Protein AF-A0A843WAW4-F1 (afdb_monomer)

Foldseek 3Di:
DDPPPDLDDDDPPVVVVQVVCVLVVHDDDPVVVVNVVVVVCVVVVPDDPDDDDDPDDDDDDDCPPVSVVVSVCCVVRDD

Nearest PDB structures (foldseek):
  8ec0-assembly1_g  TM=2.383E-01  e=5.296E+00  Saccharomyces cerevisiae

Solvent-accessible surface area (backbone atoms only — not comparable to full-atom values): 5375 Å² total; per-residue (Å²): 134,83,82,76,76,81,81,78,76,92,58,82,78,51,58,62,52,53,51,54,38,44,76,70,74,41,83,75,54,73,68,57,50,49,54,53,51,54,55,51,46,57,57,59,71,75,54,60,100,75,73,91,81,72,85,90,76,86,88,79,79,92,58,92,83,42,59,70,60,52,55,49,48,37,67,75,73,54,127

Mean predicted aligned error: 8.1 Å

Structure (mmCIF, N/CA/C/O backbone):
data_AF-A0A843WAW4-F1
#
_entry.id   AF-A0A843WAW4-F1
#
loop_
_atom_site.group_PDB
_atom_site.id
_atom_site.type_symbol
_atom_site.label_atom_id
_atom_site.label_alt_id
_atom_site.label_comp_id
_atom_site.label_asym_id
_atom_site.label_entity_id
_atom_site.label_seq_id
_atom_site.pdbx_PDB_ins_code
_atom_site.Cartn_x
_atom_site.Cartn_y
_atom_site.Cartn_z
_atom_site.occupancy
_atom_site.B_iso_or_equiv
_atom_site.auth_seq_id
_atom_site.auth_comp_id
_atom_site.auth_asym_id
_atom_site.auth_atom_id
_atom_site.pdbx_PDB_model_num
ATOM 1 N N . MET A 1 1 ? 17.769 -1.215 24.348 1.00 37.12 1 MET A N 1
ATOM 2 C CA . MET A 1 1 ? 16.866 -2.332 24.682 1.00 37.12 1 MET A CA 1
ATOM 3 C C . MET A 1 1 ? 15.624 -2.120 23.842 1.00 37.12 1 MET A C 1
ATOM 5 O O . MET A 1 1 ? 14.732 -1.391 24.249 1.00 37.12 1 MET A O 1
ATOM 9 N N . SER A 1 2 ? 15.670 -2.584 22.594 1.00 37.72 2 SER A N 1
ATOM 10 C CA . SER A 1 2 ? 14.568 -2.418 21.650 1.00 37.72 2 SER A CA 1
ATOM 11 C C . SER A 1 2 ? 13.480 -3.391 22.073 1.00 37.72 2 SER A C 1
ATOM 13 O O . SER A 1 2 ? 13.701 -4.600 22.039 1.00 37.72 2 SER A O 1
ATOM 15 N N . VAL A 1 3 ? 12.362 -2.866 22.562 1.00 48.22 3 VAL A N 1
ATOM 16 C CA . VAL A 1 3 ? 11.154 -3.665 22.742 1.00 48.22 3 VAL A CA 1
ATOM 17 C C . VAL A 1 3 ? 10.697 -4.053 21.340 1.00 48.22 3 VAL A C 1
ATOM 19 O O . VAL A 1 3 ? 10.289 -3.205 20.553 1.00 48.22 3 VAL A O 1
ATOM 22 N N . VAL A 1 4 ? 10.926 -5.311 20.975 1.00 54.38 4 VAL A N 1
ATOM 23 C CA . VAL A 1 4 ? 10.268 -5.902 19.815 1.00 54.38 4 VAL A CA 1
ATOM 24 C C . VAL A 1 4 ? 8.887 -6.283 20.328 1.00 54.38 4 VAL A C 1
ATOM 26 O O . VAL A 1 4 ? 8.761 -7.157 21.187 1.00 54.38 4 VAL A O 1
ATOM 29 N N . ASP A 1 5 ? 7.871 -5.524 19.927 1.00 49.50 5 ASP A N 1
ATOM 30 C CA . ASP A 1 5 ? 6.492 -5.915 20.190 1.00 49.50 5 ASP A CA 1
ATOM 31 C C . ASP A 1 5 ? 6.257 -7.276 19.497 1.00 49.50 5 ASP A C 1
ATOM 33 O O . ASP A 1 5 ? 6.748 -7.492 18.385 1.00 49.50 5 ASP A O 1
ATOM 37 N N . PRO A 1 6 ? 5.592 -8.243 20.153 1.00 51.97 6 PRO A N 1
ATOM 38 C CA . PRO A 1 6 ? 5.393 -9.569 19.585 1.00 51.97 6 PRO A CA 1
ATOM 39 C C . PRO A 1 6 ? 4.461 -9.477 18.370 1.00 51.97 6 PRO A C 1
ATOM 41 O O . PRO A 1 6 ? 3.301 -9.094 18.508 1.00 51.97 6 PRO A O 1
ATOM 44 N N . VAL A 1 7 ? 4.968 -9.850 17.192 1.00 54.56 7 VAL A N 1
ATOM 45 C CA . VAL A 1 7 ? 4.194 -9.947 15.945 1.00 54.56 7 VAL A CA 1
ATOM 46 C C . VAL A 1 7 ? 3.122 -11.034 16.119 1.00 54.56 7 VAL A C 1
ATOM 48 O O . VAL A 1 7 ? 3.478 -12.199 16.328 1.00 54.56 7 VAL A O 1
ATOM 51 N N . PRO A 1 8 ? 1.814 -10.704 16.079 1.00 55.31 8 PRO A N 1
ATOM 52 C CA . PRO A 1 8 ? 0.765 -11.704 16.189 1.00 55.31 8 PRO A CA 1
ATOM 53 C C . PRO A 1 8 ? 0.725 -12.559 14.924 1.00 55.31 8 PRO A C 1
ATOM 55 O O . PRO A 1 8 ? 0.731 -12.053 13.802 1.00 55.31 8 PRO A O 1
ATOM 58 N N . SER A 1 9 ? 0.668 -13.867 15.150 1.00 50.59 9 SER A N 1
ATOM 59 C CA . SER A 1 9 ? 0.633 -14.933 14.159 1.00 50.59 9 SER A CA 1
ATOM 60 C C . SER A 1 9 ? -0.394 -14.711 13.047 1.00 50.59 9 SER A C 1
ATOM 62 O O . SER A 1 9 ? -1.580 -14.501 13.310 1.00 50.59 9 SER A O 1
ATOM 64 N N . ASP A 1 10 ? 0.104 -14.836 11.821 1.00 58.66 10 ASP A N 1
ATOM 65 C CA . ASP A 1 10 ? -0.562 -15.226 10.579 1.00 58.66 10 ASP A CA 1
ATOM 66 C C . ASP A 1 10 ? -2.098 -15.340 10.646 1.00 58.66 10 ASP A C 1
ATOM 68 O O . ASP A 1 10 ? -2.684 -16.399 10.867 1.00 58.66 10 ASP A O 1
ATOM 72 N N . SER A 1 11 ? -2.754 -14.191 10.491 1.00 51.19 11 SER A N 1
ATOM 73 C CA . SER A 1 11 ? -4.204 -14.071 10.356 1.00 51.19 11 SER A CA 1
ATOM 74 C C . SER A 1 11 ? -4.492 -13.475 8.987 1.00 51.19 11 SER A C 1
ATOM 76 O O . SER A 1 11 ? -4.823 -12.297 8.863 1.00 51.19 11 SER A O 1
ATOM 78 N N . HIS A 1 12 ? -4.360 -14.289 7.939 1.00 52.69 12 HIS A N 1
ATOM 79 C CA . HIS A 1 12 ? -4.841 -13.934 6.599 1.00 52.69 12 HIS A CA 1
ATOM 80 C C . HIS A 1 12 ? -6.344 -13.563 6.590 1.00 52.69 12 HIS A C 1
ATOM 82 O O . HIS A 1 12 ? -6.803 -12.926 5.652 1.00 52.69 12 HIS A O 1
ATOM 88 N N . GLY A 1 13 ? -7.097 -13.901 7.647 1.00 55.00 13 GLY A N 1
ATOM 89 C CA . GLY A 1 13 ? -8.531 -13.626 7.784 1.00 55.00 13 GLY A CA 1
ATOM 90 C C . GLY A 1 13 ? -8.945 -12.216 8.230 1.00 55.00 13 GLY A C 1
ATOM 91 O O . GLY A 1 13 ? -10.138 -11.956 8.237 1.00 55.00 13 GLY A O 1
ATOM 92 N N . ASP A 1 14 ? -8.021 -11.317 8.587 1.00 77.31 14 ASP A N 1
ATOM 93 C CA . ASP A 1 14 ? -8.359 -9.954 9.059 1.00 77.31 14 ASP A CA 1
ATOM 94 C C . ASP A 1 14 ? -8.241 -8.894 7.942 1.00 77.31 14 ASP A C 1
ATOM 96 O O . ASP A 1 14 ?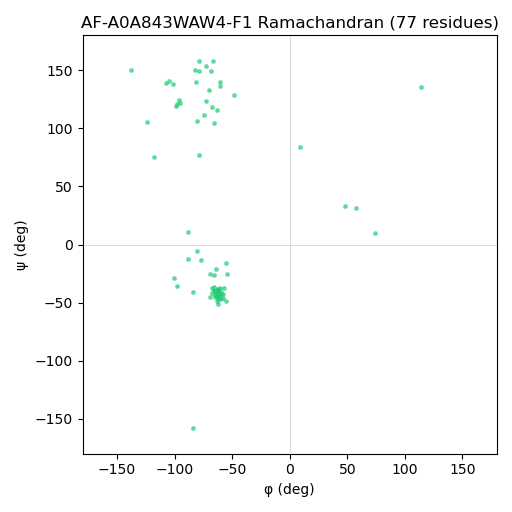 -9.066 -7.991 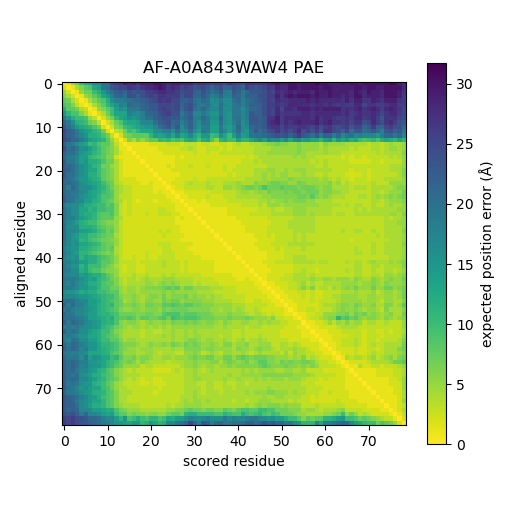7.820 1.00 77.31 14 ASP A O 1
ATOM 100 N N . LEU A 1 15 ? -7.260 -9.041 7.040 1.00 86.94 15 LEU A N 1
ATOM 101 C CA . LEU A 1 15 ? -6.994 -8.039 5.998 1.00 86.94 15 LEU A CA 1
ATOM 102 C C . LEU A 1 15 ? -8.139 -7.920 4.982 1.00 86.94 15 LEU A C 1
ATOM 104 O O . LEU A 1 15 ? -8.492 -6.810 4.594 1.00 86.94 15 LEU A O 1
ATOM 108 N N . ASP A 1 16 ? -8.749 -9.034 4.572 1.00 88.62 16 ASP A N 1
ATOM 109 C CA . ASP A 1 16 ? -9.874 -9.010 3.626 1.00 88.62 16 ASP A CA 1
ATOM 110 C C . ASP A 1 16 ? -11.114 -8.322 4.221 1.00 88.62 16 ASP A C 1
ATOM 112 O O . ASP A 1 16 ? -11.829 -7.593 3.523 1.00 88.62 16 ASP A O 1
ATOM 116 N N . GLU A 1 17 ? -11.360 -8.511 5.520 1.00 90.38 17 GLU A N 1
ATOM 117 C CA . GLU A 1 17 ? -12.443 -7.841 6.240 1.00 90.38 17 GLU A CA 1
ATOM 118 C C . GLU A 1 17 ? -12.159 -6.341 6.377 1.00 90.38 17 GLU A C 1
ATOM 120 O O . GLU A 1 17 ? -13.016 -5.521 6.036 1.00 90.38 17 GLU A O 1
ATOM 125 N N . GLN A 1 18 ? -10.931 -5.975 6.751 1.00 91.19 18 GLN A N 1
ATOM 126 C CA . GLN A 1 18 ? -10.478 -4.585 6.825 1.00 91.19 18 GLN A CA 1
ATOM 127 C C . GLN A 1 18 ? -10.564 -3.872 5.469 1.00 91.19 18 GLN A C 1
ATOM 129 O O . GLN A 1 18 ? -11.050 -2.742 5.392 1.00 91.19 18 GLN A O 1
ATOM 134 N N . ILE A 1 19 ? -10.165 -4.533 4.378 1.00 90.56 19 ILE A N 1
ATOM 135 C CA . ILE A 1 19 ? -10.312 -4.010 3.013 1.00 90.56 19 ILE A CA 1
ATOM 136 C C . ILE A 1 19 ? -11.795 -3.820 2.684 1.00 90.56 19 ILE A C 1
ATOM 138 O O . ILE A 1 19 ? -12.185 -2.759 2.200 1.00 90.56 19 ILE A O 1
ATOM 142 N N . SER A 1 20 ? -12.645 -4.810 2.971 1.00 90.31 20 SER A N 1
ATOM 143 C CA . SER A 1 20 ? -14.093 -4.714 2.741 1.00 90.31 20 SER A CA 1
ATOM 144 C C . SER A 1 20 ? -14.730 -3.554 3.518 1.00 90.31 20 SER A C 1
ATOM 146 O O . SER A 1 20 ? -15.559 -2.817 2.974 1.00 90.31 20 SER A O 1
ATOM 148 N N . GLN A 1 21 ? -14.311 -3.347 4.768 1.00 91.25 21 GLN A N 1
ATOM 149 C CA . GLN A 1 21 ? -14.736 -2.236 5.616 1.00 91.25 21 GLN A CA 1
ATOM 150 C C . GLN A 1 21 ? -14.304 -0.884 5.029 1.00 91.25 21 GLN A C 1
ATOM 152 O O . GLN A 1 21 ? -15.142 0.008 4.858 1.00 91.25 21 GLN A O 1
ATOM 157 N N . LEU A 1 22 ? -13.034 -0.749 4.641 1.00 90.75 22 LEU A N 1
ATOM 158 C CA . LEU A 1 22 ? -12.503 0.470 4.030 1.00 90.75 22 LEU A CA 1
ATOM 159 C C . LEU A 1 22 ? -13.185 0.785 2.695 1.00 90.75 22 LEU A C 1
ATOM 161 O O . LEU A 1 22 ? -13.540 1.935 2.453 1.00 90.75 22 LEU A O 1
ATOM 165 N N . MET A 1 23 ? -13.464 -0.219 1.860 1.00 89.06 23 MET A N 1
ATOM 166 C CA . MET A 1 23 ? -14.186 -0.043 0.591 1.00 89.06 23 MET A CA 1
ATOM 167 C C . MET A 1 23 ? -15.631 0.448 0.780 1.00 89.06 23 MET A C 1
ATOM 169 O O . MET A 1 23 ? -16.205 1.031 -0.136 1.00 89.06 23 MET A O 1
ATOM 173 N N . GLN A 1 24 ? -16.214 0.263 1.969 1.00 89.44 24 GLN A N 1
ATOM 174 C CA . GLN A 1 24 ? -17.498 0.856 2.368 1.00 89.44 24 GLN A CA 1
ATOM 175 C C . GLN A 1 24 ? -17.342 2.246 3.013 1.00 89.44 24 GLN A C 1
ATOM 177 O O . GLN A 1 24 ? -18.298 2.762 3.592 1.00 89.44 24 GLN A O 1
ATOM 182 N N . CYS A 1 25 ? -16.147 2.839 2.949 1.00 86.25 25 CYS A N 1
ATOM 183 C CA . CYS A 1 25 ? -15.773 4.095 3.599 1.00 86.25 25 CYS A CA 1
ATOM 184 C C . CYS A 1 25 ? -15.967 4.079 5.124 1.00 86.25 25 CYS A C 1
ATOM 186 O O . CYS A 1 25 ? -16.258 5.111 5.731 1.00 86.25 25 CYS A O 1
ATOM 188 N N . LYS A 1 26 ? -15.806 2.910 5.755 1.00 90.88 26 LYS A N 1
ATOM 189 C CA . LYS A 1 26 ? -15.824 2.779 7.213 1.00 90.88 26 LYS A CA 1
ATOM 190 C C . LYS A 1 26 ? -14.382 2.789 7.731 1.00 90.88 26 LYS A C 1
ATOM 192 O O . LYS A 1 26 ? -13.584 1.972 7.276 1.00 90.88 26 LYS A O 1
ATOM 197 N N . PRO A 1 27 ? -14.026 3.691 8.658 1.00 90.25 27 PRO A N 1
ATOM 198 C CA . PRO A 1 27 ? -12.672 3.750 9.196 1.00 90.25 27 PRO A CA 1
ATOM 199 C C . PRO A 1 27 ? -12.373 2.515 10.049 1.00 90.25 27 PRO A C 1
ATOM 201 O O . PRO A 1 27 ? -13.276 1.965 10.681 1.00 90.25 27 PRO A O 1
ATOM 204 N N . LEU A 1 28 ? -11.108 2.103 10.072 1.00 91.69 28 LEU A N 1
ATOM 205 C CA . LEU A 1 28 ? -10.591 1.118 11.022 1.00 91.69 28 LEU A CA 1
ATOM 206 C C . LEU A 1 28 ? -10.327 1.784 12.380 1.00 91.69 28 LEU A C 1
ATOM 208 O O . LEU A 1 28 ? -10.134 3.001 12.463 1.00 91.69 28 LEU A O 1
ATOM 212 N N . SER A 1 29 ? -10.301 0.992 13.446 1.00 92.94 29 SER A N 1
ATOM 213 C CA . SER A 1 29 ? -9.837 1.450 14.755 1.00 92.94 29 SER A CA 1
ATOM 214 C C . SER A 1 29 ? -8.336 1.760 14.734 1.00 92.94 29 SER A C 1
ATOM 216 O O . SER A 1 29 ? -7.579 1.244 13.914 1.00 92.94 29 SER A O 1
ATOM 218 N N . GLU A 1 30 ? -7.875 2.587 15.673 1.00 92.69 30 GLU A N 1
ATOM 219 C CA . GLU A 1 30 ? -6.455 2.947 15.786 1.00 92.69 30 GLU A CA 1
ATOM 220 C C . GLU A 1 30 ? -5.549 1.715 15.945 1.00 92.69 30 GLU A C 1
ATOM 222 O O . GLU A 1 30 ? -4.464 1.652 15.367 1.00 92.69 30 GLU A O 1
ATOM 227 N N . THR A 1 31 ? -6.010 0.709 16.692 1.00 91.00 31 THR A N 1
ATOM 228 C CA . THR A 1 31 ? -5.275 -0.542 16.895 1.00 91.00 31 THR A CA 1
ATOM 229 C C . THR A 1 31 ? -5.125 -1.327 15.595 1.00 91.00 31 THR A C 1
ATOM 231 O O . THR A 1 31 ? -4.022 -1.769 15.286 1.00 91.00 31 THR A O 1
ATOM 234 N N . GLU A 1 32 ? -6.196 -1.457 14.810 1.00 89.94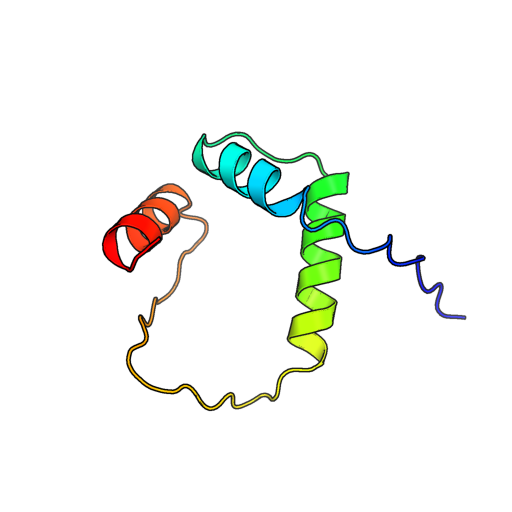 32 GLU A N 1
ATOM 235 C CA . GLU A 1 32 ? -6.162 -2.128 13.503 1.00 89.94 32 GLU A CA 1
ATOM 236 C C . GLU A 1 32 ? -5.247 -1.388 12.524 1.00 89.94 32 GLU A C 1
ATOM 238 O O . GLU A 1 32 ? -4.398 -2.008 11.887 1.00 89.94 32 GLU A O 1
ATOM 243 N N . VAL A 1 33 ? -5.336 -0.052 12.466 1.00 92.25 33 VAL A N 1
ATOM 244 C CA . VAL A 1 33 ? -4.439 0.768 11.633 1.00 92.25 33 VAL A CA 1
ATOM 245 C C . VAL A 1 33 ? -2.980 0.536 12.015 1.00 92.25 33 VAL A C 1
ATOM 247 O O . VAL A 1 33 ? -2.145 0.335 11.134 1.00 92.25 33 VAL A O 1
ATOM 250 N N . ARG A 1 34 ? -2.658 0.528 13.315 1.00 92.06 34 ARG A N 1
ATOM 251 C CA . ARG A 1 34 ? -1.292 0.268 13.785 1.00 92.06 34 ARG A CA 1
ATOM 252 C C . ARG A 1 34 ? -0.797 -1.106 13.338 1.00 92.06 34 ARG A C 1
ATOM 254 O O . ARG A 1 34 ? 0.298 -1.193 12.795 1.00 92.06 34 ARG A O 1
ATOM 261 N N . ILE A 1 35 ? -1.614 -2.146 13.498 1.00 90.38 35 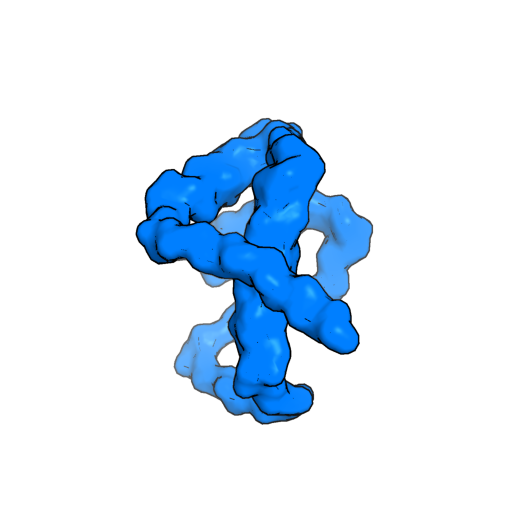ILE A N 1
ATOM 262 C CA . ILE A 1 35 ? -1.269 -3.513 13.084 1.00 90.38 35 ILE A CA 1
ATOM 263 C C . ILE A 1 35 ? -1.010 -3.586 11.572 1.00 90.38 35 ILE A C 1
ATOM 265 O O . ILE A 1 35 ? -0.028 -4.197 11.152 1.00 90.38 35 ILE A O 1
ATOM 269 N N . VAL A 1 36 ? -1.855 -2.958 10.747 1.00 91.75 36 VAL A N 1
ATOM 270 C CA . VAL A 1 36 ? -1.671 -2.921 9.284 1.00 91.75 36 VAL A CA 1
ATOM 271 C C . VAL A 1 36 ? -0.381 -2.189 8.910 1.00 91.75 36 VAL A C 1
ATOM 273 O O . VAL A 1 36 ? 0.387 -2.682 8.084 1.00 91.75 36 VAL A O 1
ATOM 276 N N . CYS A 1 37 ? -0.109 -1.041 9.534 1.00 93.69 37 CYS A N 1
ATOM 277 C CA . CYS A 1 37 ? 1.113 -0.274 9.300 1.00 93.69 37 CYS A CA 1
ATOM 278 C C . CYS A 1 37 ? 2.375 -1.043 9.707 1.00 93.69 37 CYS A C 1
ATOM 280 O O . CYS A 1 37 ? 3.358 -1.019 8.968 1.00 93.69 37 CYS A O 1
ATOM 282 N N . ASP A 1 38 ? 2.354 -1.733 10.849 1.00 91.31 38 ASP A N 1
ATOM 283 C CA . ASP A 1 38 ? 3.490 -2.522 11.329 1.00 91.31 38 ASP A CA 1
ATOM 284 C C . ASP A 1 38 ? 3.782 -3.696 10.375 1.00 91.31 38 ASP A C 1
ATOM 286 O O . ASP A 1 38 ? 4.928 -3.875 9.962 1.00 91.31 38 ASP A O 1
ATOM 290 N N . LYS A 1 39 ? 2.744 -4.402 9.898 1.00 90.25 39 LYS A N 1
ATOM 291 C CA . LYS A 1 39 ? 2.876 -5.449 8.865 1.00 90.25 39 LYS A CA 1
ATOM 292 C C . LYS A 1 39 ? 3.428 -4.906 7.544 1.00 90.25 39 LYS A C 1
ATOM 294 O O . LYS A 1 39 ? 4.331 -5.493 6.955 1.00 90.25 39 LYS A O 1
ATOM 299 N N . ALA A 1 40 ? 2.904 -3.775 7.066 1.00 93.00 40 ALA A N 1
ATOM 300 C CA . ALA A 1 40 ? 3.383 -3.154 5.831 1.00 93.00 40 ALA A CA 1
ATOM 301 C C . ALA A 1 40 ? 4.854 -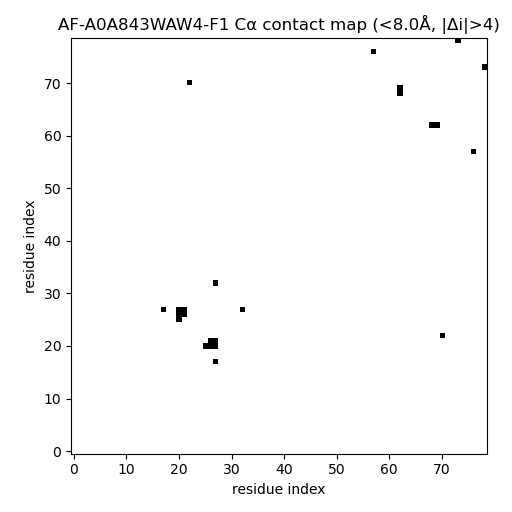2.732 5.952 1.00 93.00 40 ALA A C 1
ATOM 303 O O . ALA A 1 40 ? 5.635 -2.900 5.018 1.00 93.00 40 ALA A O 1
ATOM 304 N N . LYS A 1 41 ? 5.250 -2.219 7.120 1.00 94.31 41 LYS A N 1
ATOM 305 C CA . LYS A 1 41 ? 6.629 -1.829 7.400 1.00 94.31 41 LYS A CA 1
ATOM 306 C C . LYS A 1 41 ? 7.586 -3.016 7.331 1.00 94.31 41 LYS A C 1
ATOM 308 O O . LYS A 1 41 ? 8.664 -2.850 6.776 1.00 94.31 41 LYS A O 1
ATOM 313 N N . GLU A 1 42 ? 7.219 -4.179 7.866 1.00 92.50 42 GLU A N 1
ATOM 314 C CA . GLU A 1 42 ? 8.035 -5.401 7.767 1.00 92.50 42 GLU A CA 1
ATOM 315 C C . GLU A 1 42 ? 8.350 -5.752 6.314 1.00 92.50 42 GLU A C 1
ATOM 317 O O . GLU A 1 42 ? 9.518 -5.906 5.970 1.00 92.50 42 GLU A O 1
ATOM 322 N N . VAL A 1 43 ? 7.332 -5.751 5.450 1.00 91.12 43 VAL A N 1
ATOM 323 C CA . VAL A 1 43 ? 7.502 -6.019 4.015 1.00 91.12 43 VAL A CA 1
ATOM 324 C C . VAL A 1 43 ? 8.392 -4.962 3.358 1.00 91.12 43 VAL A C 1
ATOM 326 O O . VAL A 1 43 ? 9.381 -5.297 2.713 1.00 91.12 43 VAL A O 1
ATOM 329 N N . LEU A 1 44 ? 8.089 -3.677 3.560 1.00 93.38 44 LEU A N 1
ATOM 330 C CA . LEU A 1 44 ? 8.821 -2.574 2.926 1.00 93.38 44 LEU A CA 1
ATOM 331 C C . LEU A 1 44 ? 10.280 -2.462 3.399 1.00 93.38 44 LEU A C 1
ATOM 333 O O . LEU A 1 44 ? 11.119 -1.947 2.665 1.00 93.38 44 LEU A O 1
ATOM 337 N N . MET A 1 45 ? 10.605 -2.922 4.613 1.00 94.88 45 MET A N 1
ATOM 338 C CA . MET A 1 45 ? 11.982 -2.936 5.127 1.00 94.88 45 MET A CA 1
ATOM 339 C C . MET A 1 45 ? 12.881 -3.949 4.408 1.00 94.88 45 MET A C 1
ATOM 341 O O . MET A 1 45 ? 14.099 -3.770 4.402 1.00 94.88 45 MET A O 1
ATOM 345 N N . GLU A 1 46 ? 12.305 -5.002 3.828 1.00 94.06 46 GLU A N 1
ATOM 346 C CA . GLU A 1 46 ? 13.043 -6.035 3.092 1.00 94.06 46 GLU A CA 1
ATOM 347 C C . GLU A 1 46 ? 13.231 -5.686 1.605 1.00 94.06 46 GLU A C 1
ATOM 349 O O . GLU A 1 46 ? 14.042 -6.310 0.914 1.00 94.06 46 GLU A O 1
ATOM 354 N N . GLU A 1 47 ? 12.520 -4.673 1.101 1.00 93.06 47 GLU A N 1
ATOM 355 C CA . GLU A 1 47 ? 12.592 -4.256 -0.298 1.00 93.06 47 GLU A CA 1
ATOM 356 C C . GLU A 1 47 ? 13.831 -3.399 -0.607 1.00 93.06 47 GLU A C 1
ATOM 358 O O . GLU A 1 47 ? 14.359 -2.649 0.216 1.00 93.06 47 GLU A O 1
ATOM 363 N N . SER A 1 48 ? 14.318 -3.503 -1.846 1.00 94.25 48 SER A N 1
ATOM 364 C CA . SER A 1 48 ? 15.437 -2.688 -2.326 1.00 94.25 48 SER A CA 1
ATOM 365 C C . SER A 1 48 ? 14.963 -1.304 -2.768 1.00 94.25 48 SER A C 1
ATOM 367 O O . SER A 1 48 ? 13.885 -1.163 -3.336 1.00 94.25 48 SER A O 1
ATOM 369 N N . ASN A 1 49 ? 15.828 -0.289 -2.650 1.00 94.19 49 ASN A N 1
ATOM 370 C CA . ASN A 1 49 ? 15.541 1.074 -3.136 1.00 94.19 49 ASN A CA 1
ATOM 371 C C . ASN A 1 49 ? 15.136 1.133 -4.623 1.00 94.19 49 ASN A C 1
ATOM 373 O O . ASN A 1 49 ? 14.492 2.087 -5.052 1.00 94.19 49 ASN A O 1
ATOM 377 N N . VAL A 1 50 ? 15.560 0.148 -5.423 1.00 95.25 50 VAL A N 1
ATOM 378 C CA . VAL A 1 50 ? 15.176 -0.007 -6.828 1.00 95.25 50 VAL A CA 1
ATOM 379 C C . VAL A 1 50 ? 14.568 -1.390 -7.004 1.00 95.25 50 VAL A C 1
ATOM 381 O O . VAL A 1 50 ? 15.293 -2.386 -7.027 1.00 95.25 50 VAL A O 1
ATOM 384 N N . GLN A 1 51 ? 13.245 -1.441 -7.151 1.00 91.88 51 GLN A N 1
ATOM 385 C CA . GLN A 1 51 ? 12.515 -2.693 -7.303 1.00 91.88 51 GLN A CA 1
ATOM 386 C C . GLN A 1 51 ? 12.271 -3.010 -8.788 1.00 91.88 51 GLN A C 1
ATOM 388 O O . GLN A 1 51 ? 11.652 -2.210 -9.497 1.00 91.88 51 GLN A O 1
ATOM 393 N N . PRO A 1 52 ? 12.737 -4.163 -9.303 1.00 93.56 52 PRO A N 1
ATOM 394 C CA . PRO A 1 52 ? 12.435 -4.571 -10.668 1.00 93.56 52 PRO A CA 1
ATOM 395 C C . PRO A 1 52 ? 10.970 -5.018 -10.775 1.00 93.56 52 PRO A C 1
ATOM 397 O O . PRO A 1 52 ? 10.544 -5.949 -10.095 1.00 93.56 52 PRO A O 1
ATOM 400 N N . VAL A 1 53 ? 10.207 -4.399 -11.679 1.00 93.56 53 VAL A N 1
ATOM 401 C CA . VAL A 1 53 ? 8.808 -4.764 -11.966 1.00 93.56 53 VAL A CA 1
ATOM 402 C C . VAL A 1 53 ? 8.694 -5.457 -13.326 1.00 93.56 53 VAL A C 1
ATOM 404 O O . VAL A 1 53 ? 9.346 -5.064 -14.293 1.00 93.56 53 VAL A O 1
ATOM 407 N N . LYS A 1 54 ? 7.879 -6.516 -13.410 1.00 93.56 54 LYS A N 1
ATOM 408 C CA . LYS A 1 54 ? 7.613 -7.259 -14.656 1.00 93.56 54 LYS A CA 1
ATOM 409 C C . LYS A 1 54 ? 6.268 -6.835 -15.233 1.00 93.56 54 LYS A C 1
ATOM 411 O O . LYS A 1 54 ? 5.314 -6.712 -14.483 1.00 93.56 54 LYS A O 1
ATOM 416 N N . SER A 1 55 ? 6.176 -6.653 -16.547 1.00 91.94 55 SER A N 1
ATOM 417 C CA . SER A 1 55 ? 4.909 -6.344 -17.218 1.00 91.94 55 SER A CA 1
ATOM 418 C C . SER A 1 55 ? 3.972 -7.565 -17.290 1.00 91.94 55 SER A C 1
ATOM 420 O O . SER A 1 55 ? 4.463 -8.698 -17.339 1.00 91.94 55 SER A O 1
ATOM 422 N N . PRO A 1 56 ? 2.638 -7.361 -17.355 1.00 91.94 56 PRO A N 1
ATOM 423 C CA . PRO A 1 56 ? 1.907 -6.084 -17.305 1.00 91.94 56 PRO A CA 1
ATOM 424 C C . PRO A 1 56 ? 1.709 -5.560 -15.869 1.00 91.94 56 PRO A C 1
ATOM 426 O O . PRO A 1 56 ? 1.405 -6.331 -14.967 1.00 91.94 56 PRO A O 1
ATOM 429 N N . VAL A 1 57 ? 1.850 -4.244 -15.670 1.00 91.44 57 VAL A N 1
ATOM 430 C CA . VAL A 1 57 ? 1.606 -3.557 -14.384 1.00 91.44 57 VAL A CA 1
ATOM 431 C C . VAL A 1 57 ? 0.868 -2.241 -14.604 1.00 91.44 57 VAL A C 1
ATOM 433 O O . VAL A 1 57 ? 1.052 -1.592 -15.635 1.00 91.44 57 VAL A O 1
ATOM 436 N N . THR A 1 58 ? 0.073 -1.837 -13.615 1.00 90.19 58 THR A N 1
ATOM 437 C CA . THR A 1 58 ? -0.583 -0.526 -13.569 1.00 90.19 58 THR A CA 1
ATOM 438 C C . THR A 1 58 ? 0.247 0.410 -12.701 1.00 90.19 58 THR A C 1
ATOM 440 O O . THR A 1 58 ? 0.488 0.122 -11.531 1.00 90.19 58 THR A O 1
ATOM 443 N N . ILE A 1 59 ? 0.701 1.524 -13.276 1.00 90.06 59 ILE A N 1
ATOM 444 C CA . ILE A 1 59 ? 1.448 2.557 -12.552 1.00 90.06 59 ILE A CA 1
ATOM 445 C C . ILE A 1 59 ? 0.466 3.667 -12.183 1.00 90.06 59 ILE A C 1
ATOM 447 O O . ILE A 1 59 ? -0.117 4.294 -13.068 1.00 90.06 59 ILE A O 1
ATOM 451 N N . CYS A 1 60 ? 0.301 3.912 -10.886 1.00 89.56 60 CYS A N 1
ATOM 452 C CA . CYS A 1 60 ? -0.519 4.998 -10.355 1.00 89.56 60 CYS A CA 1
ATOM 453 C C . CYS A 1 60 ? 0.387 6.122 -9.832 1.00 89.56 60 CYS A C 1
ATOM 455 O O . CYS A 1 60 ? 1.438 5.851 -9.254 1.00 89.56 60 CYS A O 1
ATOM 457 N N . GLY A 1 61 ? -0.011 7.376 -10.061 1.00 90.06 61 GLY A N 1
ATOM 458 C CA . GLY A 1 61 ? 0.656 8.553 -9.496 1.00 90.06 61 GLY A CA 1
ATOM 459 C C . GLY A 1 61 ? 0.170 8.873 -8.080 1.00 90.06 61 GLY A C 1
ATOM 460 O O . GLY A 1 61 ? -0.368 8.013 -7.384 1.00 90.06 61 GLY A O 1
ATOM 461 N N . ASP A 1 62 ? 0.341 10.125 -7.662 1.00 92.81 62 ASP A N 1
ATOM 462 C CA . ASP A 1 62 ? -0.022 10.566 -6.316 1.00 92.81 62 ASP A CA 1
ATOM 463 C C . ASP A 1 62 ? -1.520 10.402 -6.005 1.00 92.81 62 ASP A C 1
ATOM 465 O O . ASP A 1 62 ? -2.380 10.737 -6.819 1.00 92.81 62 ASP A O 1
ATOM 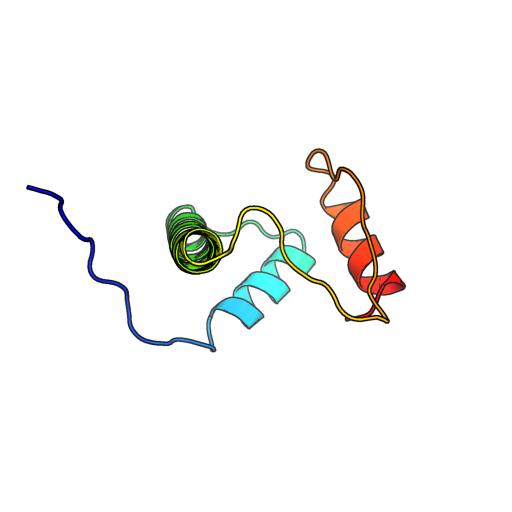469 N N . ILE A 1 63 ? -1.822 9.970 -4.777 1.00 89.75 63 ILE A N 1
ATOM 470 C CA . ILE A 1 63 ? -3.199 9.787 -4.286 1.00 89.75 63 ILE A CA 1
ATOM 471 C C . ILE A 1 63 ? -3.676 10.955 -3.405 1.00 89.75 63 ILE A C 1
ATOM 473 O O . ILE A 1 63 ? -4.872 11.206 -3.328 1.00 89.75 63 ILE A O 1
ATOM 477 N N . HIS A 1 64 ? -2.778 11.661 -2.701 1.00 91.19 64 HIS A N 1
ATOM 478 C CA . HIS A 1 64 ? -3.101 12.827 -1.842 1.00 91.19 64 HIS A CA 1
ATOM 479 C C . HIS A 1 64 ? -4.287 12.634 -0.868 1.00 91.19 64 HIS A C 1
ATOM 481 O O . HIS A 1 64 ? -5.025 13.569 -0.569 1.00 91.19 64 HIS A O 1
ATOM 487 N N . GLY A 1 65 ? -4.492 11.416 -0.353 1.00 86.25 65 GLY A N 1
ATOM 488 C CA . GLY A 1 65 ? -5.598 11.111 0.568 1.00 86.25 65 GLY A CA 1
ATOM 489 C C . GLY A 1 65 ? -6.981 11.033 -0.095 1.00 86.25 65 GLY A C 1
ATOM 490 O O . GLY A 1 65 ? -7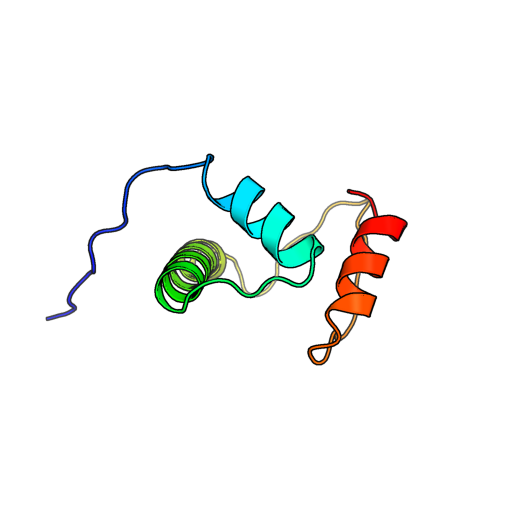.993 10.940 0.599 1.00 86.25 65 GLY A O 1
ATOM 491 N N . GLN A 1 66 ? -7.045 11.033 -1.428 1.00 90.62 66 GLN A N 1
ATOM 492 C CA . GLN A 1 66 ? -8.280 10.901 -2.194 1.00 90.62 66 GLN A CA 1
ATOM 493 C C . GLN A 1 66 ? -8.731 9.435 -2.246 1.00 90.62 66 GLN A C 1
ATOM 495 O O . GLN A 1 66 ? -8.558 8.729 -3.238 1.00 90.62 66 GLN A O 1
ATOM 500 N N . PHE A 1 67 ? -9.318 8.955 -1.149 1.00 90.19 67 PHE A N 1
ATOM 501 C CA . PHE A 1 67 ? -9.701 7.546 -1.013 1.00 90.19 67 PHE A CA 1
ATOM 502 C C . PHE A 1 67 ? -10.717 7.078 -2.072 1.00 90.19 67 PHE A C 1
ATOM 504 O O . PHE A 1 67 ? -10.621 5.958 -2.565 1.00 90.19 67 PHE A O 1
ATOM 511 N N . HIS A 1 68 ? -11.673 7.928 -2.458 1.00 87.38 68 HIS A N 1
ATOM 512 C CA . HIS A 1 68 ? -12.649 7.580 -3.497 1.00 87.38 68 HIS A CA 1
ATOM 513 C C . HIS A 1 68 ? -11.995 7.380 -4.868 1.00 87.38 68 HIS A C 1
ATOM 515 O O . HIS A 1 68 ? -12.343 6.435 -5.573 1.00 87.38 68 HIS A O 1
ATOM 521 N N . ASP A 1 69 ? -11.015 8.220 -5.205 1.00 87.88 69 ASP A N 1
ATOM 522 C CA . ASP A 1 69 ? -10.248 8.079 -6.442 1.00 87.88 69 ASP A CA 1
ATOM 523 C C . ASP A 1 69 ? -9.383 6.815 -6.393 1.00 87.88 69 ASP A C 1
ATOM 525 O O . ASP A 1 69 ? -9.301 6.088 -7.377 1.00 87.88 69 ASP A O 1
ATOM 529 N N . LEU A 1 70 ? -8.819 6.475 -5.228 1.00 88.81 70 LEU A N 1
ATOM 530 C CA . LEU A 1 70 ? -8.102 5.215 -5.025 1.00 88.81 70 LEU A CA 1
ATOM 531 C C . LEU A 1 70 ? -9.004 3.981 -5.215 1.00 88.81 70 LEU A C 1
ATOM 533 O O . LEU A 1 70 ? -8.613 3.029 -5.888 1.00 88.81 70 LEU A O 1
ATOM 537 N N . ALA A 1 71 ? -10.220 3.993 -4.662 1.00 88.25 71 ALA A N 1
ATOM 538 C CA . ALA A 1 71 ? -11.187 2.911 -4.853 1.00 88.25 71 ALA A CA 1
ATOM 539 C C . ALA A 1 71 ? -11.579 2.752 -6.334 1.00 88.25 71 ALA A C 1
ATOM 541 O O . ALA A 1 71 ? -11.714 1.630 -6.831 1.00 88.25 71 ALA A O 1
ATOM 542 N N . GLU A 1 72 ? -11.714 3.868 -7.056 1.00 88.38 72 GLU A N 1
ATOM 543 C CA . GLU A 1 72 ? -11.958 3.863 -8.497 1.00 88.38 72 GLU A CA 1
ATOM 544 C C . GLU A 1 7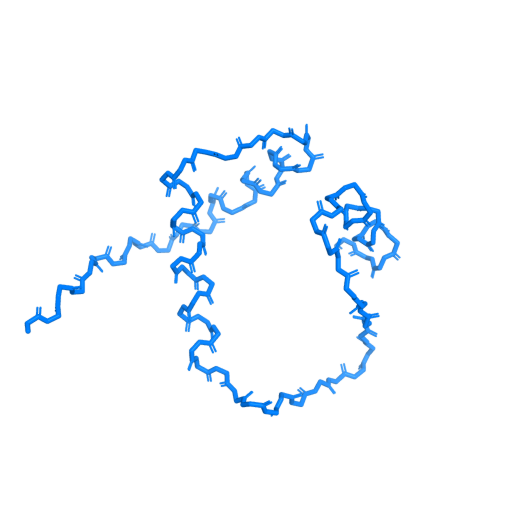2 ? -10.755 3.328 -9.285 1.00 88.38 72 GLU A C 1
ATOM 546 O O . GLU A 1 72 ? -10.930 2.522 -10.201 1.00 88.38 72 GLU A O 1
ATOM 551 N N . LEU A 1 73 ? -9.533 3.710 -8.901 1.00 89.25 73 LEU A N 1
ATOM 552 C CA . LEU A 1 73 ? -8.298 3.209 -9.505 1.00 89.25 73 LEU A CA 1
ATOM 553 C C . LEU A 1 73 ? -8.202 1.685 -9.405 1.00 89.25 73 LEU A C 1
ATOM 555 O O . LEU A 1 73 ? -7.874 1.047 -10.403 1.00 89.25 73 LEU A O 1
ATOM 559 N N . PHE A 1 74 ? -8.551 1.087 -8.262 1.00 88.69 74 PHE A N 1
ATOM 560 C CA . PHE A 1 74 ? -8.625 -0.374 -8.139 1.00 88.69 74 PHE A CA 1
ATOM 561 C C . PHE A 1 74 ? -9.718 -0.976 -9.031 1.00 88.69 74 PHE A C 1
ATOM 563 O O . PHE A 1 74 ? -9.500 -1.991 -9.688 1.00 88.69 74 PHE A O 1
ATOM 570 N N . ARG A 1 75 ? -10.889 -0.337 -9.134 1.00 87.25 75 ARG A N 1
ATOM 571 C CA . ARG A 1 75 ? -11.968 -0.821 -10.008 1.00 8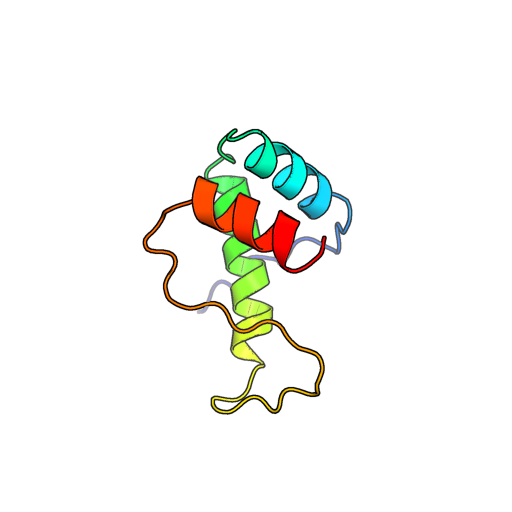7.25 75 ARG A CA 1
ATOM 572 C C . ARG A 1 75 ? -11.568 -0.845 -11.489 1.00 87.25 75 ARG A C 1
ATOM 574 O O . ARG A 1 75 ? -11.959 -1.769 -12.197 1.00 87.25 75 ARG A O 1
ATOM 581 N N . ILE A 1 76 ? -10.816 0.155 -11.952 1.00 87.19 76 ILE A N 1
ATOM 582 C CA . ILE A 1 76 ? -10.381 0.283 -13.353 1.00 87.19 76 ILE A CA 1
ATOM 583 C C . ILE A 1 76 ? -9.109 -0.534 -13.628 1.00 87.19 76 ILE A C 1
ATOM 585 O O . ILE A 1 76 ? -8.995 -1.158 -14.681 1.00 87.19 76 ILE A O 1
ATOM 589 N N . GLY A 1 77 ? -8.153 -0.527 -12.697 1.00 81.38 77 GLY A N 1
ATOM 590 C CA . GLY A 1 77 ? -6.856 -1.197 -12.821 1.00 81.38 77 GLY A CA 1
ATOM 591 C C . GLY A 1 77 ? -6.896 -2.713 -12.615 1.00 81.38 77 GLY A C 1
ATOM 592 O O . GLY A 1 77 ? -5.927 -3.385 -12.967 1.00 81.38 77 GLY A O 1
ATOM 593 N N . GLY A 1 78 ? -8.008 -3.238 -12.090 1.00 74.75 78 GLY A N 1
ATOM 594 C CA . GLY A 1 78 ? -8.210 -4.644 -11.746 1.00 74.75 78 GLY A CA 1
ATOM 595 C C . GLY A 1 78 ? -8.356 -4.831 -10.234 1.00 74.75 78 GLY A C 1
ATOM 596 O O . GLY A 1 78 ? -7.598 -4.244 -9.464 1.00 74.75 78 GLY A O 1
ATOM 597 N N . LYS A 1 79 ? -9.341 -5.642 -9.825 1.00 56.56 79 LYS A N 1
ATOM 598 C CA . LYS A 1 79 ? -9.490 -6.106 -8.439 1.00 56.56 79 LYS A CA 1
ATOM 599 C C . LYS A 1 79 ? -8.649 -7.354 -8.209 1.00 56.56 79 LYS A C 1
ATOM 601 O O . LYS A 1 79 ? -8.700 -8.239 -9.094 1.00 56.56 79 LYS A O 1
#

Organism: Colocasia esculenta (NCBI:txid4460)

pLDDT: mean 83.35, std 15.58, range [37.12, 95.25]

InterPro domains:
  IPR029052 Metallo-dependent phosphatase-like [G3DSA:3.60.21.10] (2-79)
  IPR029052 Metallo-dependent phosphatase-like [SSF56300] (13-78)
  IPR047129 Serine/Threonine protein phosphatase PP2A-like [PTHR45619] (13-79)

Radius of gyration: 15.36 Å; Cα contacts (8 Å, |Δi|>4): 12; chains: 1; bounding box: 34×28×42 Å

Sequence (79 aa):
MSVVDPVPSDSHGDLDEQISQLMQCKPLSETEVRIVCDKAKEVLMEESNVQPVKSPVTICGDIHGQFHDLAELFRIGGK

Secondary structure (DSSP, 8-state):
----PPPPP--HHHHHHHHHHHHTTPPPPHHHHHHHHHHHHHHHHHS-SS---PSS-------TT-HHHHHHHHHHH--